Protein AF-K9WFU0-F1 (afdb_monomer_lite)

Sequence (78 aa):
MSLESLQQFYQRVLEDPALQERVRRATSQESLVRLMVRLGQENGYDFTVEEVRQRMEEEWIKYEIRYPIENLLNLPVL

Radius of gyration: 11.2 Å; chains: 1; bounding box: 30×24×23 Å

Organism: NCBI:txid1173027

Foldseek 3Di:
DQLVLLLVLLVVCLVDVVSVVQLLPQQDPLSNLVSSCVVSVVVPGHDHSVSSSVVCVVQCVVVVQDPPRPDSNPGPRD

pLDDT: mean 81.06, std 9.03, range [54.78, 91.62]

Structure (mmCIF, N/CA/C/O backbone):
data_AF-K9WFU0-F1
#
_entry.id   AF-K9WFU0-F1
#
loop_
_atom_site.group_PDB
_atom_site.id
_atom_site.type_symbol
_atom_site.label_atom_id
_atom_site.label_alt_id
_atom_site.label_comp_id
_atom_site.label_asym_id
_atom_site.label_entity_id
_atom_site.label_seq_id
_atom_site.pdbx_PDB_ins_code
_atom_site.Cartn_x
_atom_site.Cartn_y
_atom_site.Cartn_z
_atom_site.occupancy
_atom_site.B_iso_or_equiv
_atom_site.auth_seq_id
_atom_site.auth_comp_id
_atom_site.auth_asym_id
_atom_site.auth_atom_id
_atom_site.pdbx_PDB_model_num
ATOM 1 N N . MET A 1 1 ? -6.857 8.972 10.856 1.00 54.78 1 MET A N 1
ATOM 2 C CA . MET A 1 1 ? -7.488 7.680 10.500 1.00 54.78 1 MET A CA 1
ATOM 3 C C . MET A 1 1 ? -6.895 7.047 9.235 1.00 54.78 1 MET A C 1
ATOM 5 O O . MET A 1 1 ? -7.193 5.896 8.944 1.00 54.78 1 MET A O 1
ATOM 9 N N . SER A 1 2 ? -6.012 7.730 8.500 1.00 67.62 2 SER A N 1
ATOM 10 C CA . SER A 1 2 ? -5.517 7.237 7.206 1.00 67.62 2 SER A CA 1
ATOM 11 C C . SER A 1 2 ? -4.276 6.338 7.280 1.00 67.62 2 SER A C 1
ATOM 13 O O . SER A 1 2 ? -4.028 5.569 6.360 1.00 67.62 2 SER A O 1
ATOM 15 N N . LEU A 1 3 ? -3.527 6.360 8.385 1.00 74.06 3 LEU A N 1
ATOM 16 C CA . LEU A 1 3 ? -2.356 5.492 8.575 1.00 74.06 3 LEU A CA 1
ATOM 17 C C . LEU A 1 3 ? -2.740 4.022 8.775 1.00 74.06 3 LEU A C 1
ATOM 19 O O . LEU A 1 3 ? -2.159 3.136 8.162 1.00 74.06 3 LEU A O 1
ATOM 23 N N . GLU A 1 4 ? -3.775 3.772 9.575 1.00 81.75 4 GLU A N 1
ATOM 24 C CA . GLU A 1 4 ? -4.341 2.431 9.760 1.00 81.75 4 GLU A CA 1
ATOM 25 C C . GLU A 1 4 ? -4.964 1.910 8.455 1.00 81.75 4 GLU A C 1
ATOM 27 O O . GLU A 1 4 ? -4.849 0.733 8.125 1.00 81.75 4 GLU A O 1
ATOM 32 N N . SER A 1 5 ? -5.568 2.808 7.671 1.00 85.38 5 SER A N 1
ATOM 33 C CA . SER A 1 5 ? -6.105 2.498 6.341 1.00 85.38 5 SER A CA 1
ATOM 34 C C . SER A 1 5 ? -5.000 2.080 5.368 1.00 85.38 5 SER A C 1
ATOM 36 O O . SER A 1 5 ? -5.155 1.099 4.644 1.00 85.38 5 SER A O 1
ATOM 38 N N . LEU A 1 6 ? -3.862 2.782 5.384 1.00 84.31 6 LEU A N 1
ATOM 39 C CA . LEU A 1 6 ? -2.695 2.423 4.581 1.00 84.31 6 LEU A CA 1
ATOM 40 C C . LEU A 1 6 ? -2.127 1.059 4.989 1.00 84.31 6 LEU A C 1
ATOM 42 O O . LEU A 1 6 ? -1.812 0.251 4.121 1.00 84.31 6 LEU A O 1
ATOM 46 N N . GLN A 1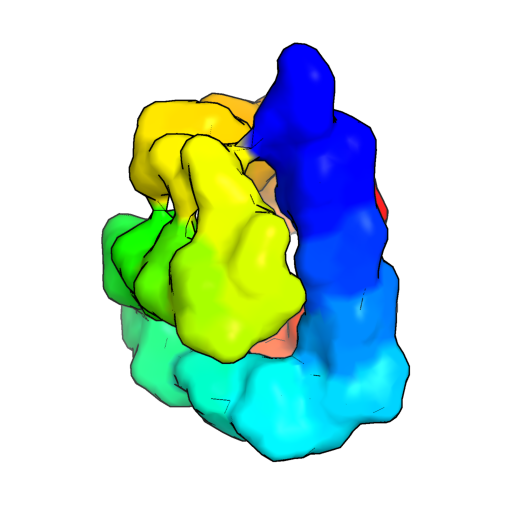 7 ? -2.059 0.778 6.292 1.00 84.62 7 GLN A N 1
ATOM 47 C CA . GLN A 1 7 ? -1.631 -0.518 6.824 1.00 84.62 7 GLN A CA 1
ATOM 48 C C . GLN A 1 7 ? -2.521 -1.668 6.370 1.00 84.62 7 GLN A C 1
ATOM 50 O O . GLN A 1 7 ? -2.026 -2.685 5.882 1.00 84.62 7 GLN A O 1
ATOM 55 N N . GLN A 1 8 ? -3.836 -1.504 6.493 1.00 86.94 8 GLN A N 1
ATOM 56 C CA . GLN A 1 8 ? -4.793 -2.509 6.039 1.00 86.94 8 GLN A CA 1
ATOM 57 C C . GLN A 1 8 ? -4.713 -2.723 4.529 1.00 86.94 8 GLN A C 1
ATOM 59 O O . GLN A 1 8 ? -4.699 -3.863 4.067 1.00 86.94 8 GLN A O 1
ATOM 64 N N . PHE A 1 9 ? -4.602 -1.640 3.760 1.00 88.62 9 PHE A N 1
ATOM 65 C CA . PHE A 1 9 ? -4.418 -1.737 2.321 1.00 88.62 9 PHE A CA 1
ATOM 66 C C . PHE A 1 9 ? -3.108 -2.446 1.964 1.00 88.62 9 PHE A C 1
ATOM 68 O O . PHE A 1 9 ? -3.084 -3.294 1.079 1.00 88.62 9 PHE A O 1
ATOM 75 N N . TYR A 1 10 ? -2.023 -2.160 2.680 1.00 85.06 10 TYR A N 1
ATOM 76 C CA . TYR A 1 10 ? -0.744 -2.825 2.474 1.00 85.06 10 TYR A CA 1
ATOM 77 C C . TYR A 1 10 ? -0.824 -4.333 2.758 1.00 85.06 10 TYR A C 1
ATOM 79 O O . TYR A 1 10 ? -0.361 -5.128 1.944 1.00 85.06 10 TYR A O 1
ATOM 87 N N . GLN A 1 11 ? -1.484 -4.751 3.846 1.00 86.12 11 GLN A N 1
ATOM 88 C CA . GLN A 1 11 ? -1.768 -6.172 4.100 1.00 86.12 11 GLN A CA 1
ATOM 89 C C . GLN A 1 11 ? -2.568 -6.794 2.948 1.00 86.12 11 GLN A C 1
ATOM 91 O O . GLN A 1 11 ? -2.185 -7.838 2.427 1.00 86.12 11 GLN A O 1
ATOM 96 N N . ARG A 1 12 ? -3.596 -6.094 2.454 1.00 88.19 12 ARG A N 1
ATOM 97 C CA . ARG A 1 12 ? -4.381 -6.536 1.296 1.00 88.19 12 ARG A CA 1
ATOM 98 C C . ARG A 1 12 ? -3.516 -6.707 0.044 1.00 88.19 12 ARG A C 1
ATOM 100 O O . ARG A 1 12 ? -3.697 -7.678 -0.679 1.00 88.19 12 ARG A O 1
ATOM 107 N N . VAL A 1 13 ? -2.567 -5.802 -0.207 1.00 86.94 13 VAL A N 1
ATOM 108 C CA . VAL A 1 13 ? -1.598 -5.919 -1.310 1.00 86.94 13 VAL A CA 1
ATOM 109 C C . VAL A 1 13 ? -0.712 -7.154 -1.132 1.00 86.94 13 VAL A C 1
ATOM 111 O O . VAL A 1 13 ? -0.443 -7.842 -2.110 1.00 86.94 13 VAL A O 1
ATOM 114 N N . LEU A 1 14 ? -0.271 -7.469 0.089 1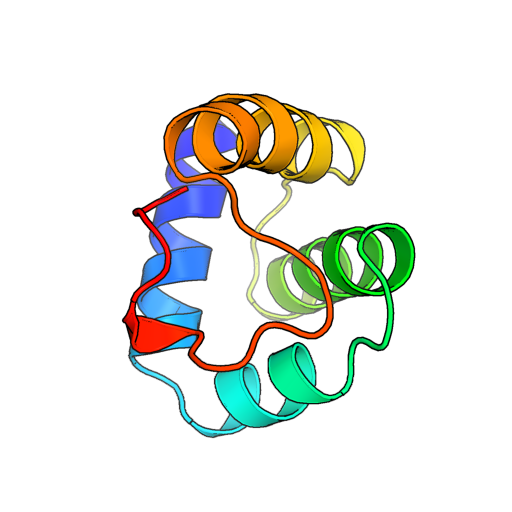.00 84.25 14 LEU A N 1
ATOM 115 C CA . LEU A 1 14 ? 0.523 -8.674 0.358 1.00 84.25 14 LEU A CA 1
ATOM 116 C C . LEU A 1 14 ? -0.283 -9.969 0.181 1.00 84.25 14 LEU A C 1
ATOM 118 O O . LEU A 1 14 ? 0.278 -10.979 -0.235 1.00 84.25 14 LEU A O 1
ATOM 122 N N . GLU A 1 15 ? -1.585 -9.946 0.447 1.00 87.38 15 GLU A N 1
ATOM 123 C CA . GLU A 1 15 ? -2.464 -11.108 0.281 1.00 87.38 15 GLU A CA 1
ATOM 124 C C . GLU A 1 15 ? -2.987 -11.276 -1.155 1.00 87.38 15 GLU A C 1
ATOM 126 O O . GLU A 1 15 ? -3.285 -12.393 -1.578 1.00 87.38 15 GLU A O 1
ATOM 131 N N . ASP A 1 16 ? -3.107 -10.185 -1.918 1.00 89.19 16 ASP A N 1
ATOM 132 C CA . ASP A 1 16 ? -3.728 -10.177 -3.241 1.00 89.19 16 ASP A CA 1
ATOM 133 C C . ASP A 1 16 ? -2.682 -10.113 -4.375 1.00 89.19 16 ASP A C 1
ATOM 135 O O . ASP A 1 16 ? -2.102 -9.054 -4.647 1.00 89.19 16 ASP A O 1
ATOM 139 N N . PRO A 1 17 ? -2.434 -11.222 -5.097 1.00 85.56 17 PRO A N 1
ATOM 140 C CA . PRO A 1 17 ? -1.398 -11.272 -6.127 1.00 85.56 17 PRO A CA 1
ATOM 141 C C . PRO A 1 17 ? -1.669 -10.328 -7.309 1.00 85.56 17 PRO A C 1
ATOM 143 O O . PRO A 1 17 ? -0.719 -9.878 -7.955 1.00 85.56 17 PRO A O 1
ATOM 146 N N . ALA A 1 18 ? -2.931 -9.977 -7.589 1.00 88.44 18 ALA A N 1
ATOM 147 C CA . ALA A 1 18 ? -3.255 -9.030 -8.654 1.00 88.44 18 ALA A CA 1
ATOM 148 C C . ALA A 1 18 ? -2.827 -7.603 -8.277 1.00 88.44 18 ALA A C 1
ATOM 150 O O . ALA A 1 18 ? -2.315 -6.858 -9.122 1.00 88.44 18 ALA A O 1
ATOM 151 N N . LEU A 1 19 ? -2.977 -7.230 -7.001 1.00 88.44 19 LEU A N 1
ATOM 152 C CA . LEU A 1 19 ? -2.449 -5.969 -6.484 1.00 88.44 19 LEU A CA 1
ATOM 153 C C . LEU A 1 19 ? -0.919 -5.970 -6.482 1.00 88.44 19 LEU A C 1
ATOM 155 O O . LEU A 1 19 ? -0.327 -4.984 -6.923 1.00 88.44 19 LEU A O 1
ATOM 159 N N . GLN A 1 20 ? -0.272 -7.075 -6.092 1.00 86.62 20 GLN A N 1
ATOM 160 C CA . GLN A 1 20 ? 1.192 -7.181 -6.161 1.00 86.62 20 GLN A CA 1
ATOM 161 C C . GLN A 1 20 ? 1.716 -6.948 -7.576 1.00 86.62 20 GLN A C 1
ATOM 163 O O . GLN A 1 20 ? 2.673 -6.198 -7.757 1.00 86.62 20 GLN A O 1
ATOM 168 N N . GLU A 1 21 ? 1.096 -7.554 -8.592 1.00 86.50 21 GLU A N 1
ATOM 169 C CA . GLU A 1 21 ? 1.535 -7.365 -9.975 1.00 86.50 21 GLU A CA 1
ATOM 170 C C . GLU A 1 21 ? 1.409 -5.899 -10.407 1.00 86.50 21 GLU A C 1
ATOM 172 O O . GLU A 1 21 ? 2.325 -5.354 -11.024 1.00 86.50 21 GLU A O 1
ATOM 177 N N . ARG A 1 22 ? 0.312 -5.225 -10.039 1.00 86.56 22 ARG A N 1
ATOM 178 C CA . ARG A 1 22 ? 0.126 -3.795 -10.326 1.00 86.56 22 ARG A CA 1
ATOM 179 C C . ARG A 1 22 ? 1.178 -2.931 -9.632 1.00 86.56 22 ARG A C 1
ATOM 181 O O . ARG A 1 22 ? 1.728 -2.034 -10.265 1.00 86.56 22 ARG A O 1
ATOM 188 N N . VAL A 1 23 ? 1.488 -3.228 -8.374 1.00 84.06 23 VAL A N 1
ATOM 189 C CA . VAL A 1 23 ? 2.517 -2.544 -7.576 1.00 84.06 23 VAL A CA 1
ATOM 190 C C . VAL A 1 23 ? 3.912 -2.739 -8.185 1.00 84.06 23 VAL A C 1
ATOM 192 O O . VAL A 1 23 ? 4.656 -1.768 -8.312 1.00 84.06 23 VAL A O 1
ATOM 195 N N . ARG A 1 24 ? 4.244 -3.939 -8.684 1.00 81.56 24 ARG A N 1
ATOM 196 C CA . ARG A 1 24 ? 5.521 -4.221 -9.382 1.00 81.56 24 ARG A CA 1
ATOM 197 C C . ARG A 1 24 ? 5.703 -3.450 -10.689 1.00 81.56 24 ARG A C 1
ATOM 199 O O . ARG A 1 24 ? 6.833 -3.285 -11.135 1.00 81.56 24 ARG A O 1
ATOM 206 N N . ARG A 1 25 ? 4.622 -2.976 -11.317 1.00 82.94 25 ARG A N 1
ATOM 207 C CA . ARG A 1 25 ? 4.706 -2.156 -12.540 1.00 82.94 25 ARG A CA 1
ATOM 208 C C . ARG A 1 25 ? 5.169 -0.725 -12.263 1.00 82.94 25 ARG A C 1
ATOM 210 O O . ARG A 1 25 ? 5.466 -0.001 -13.212 1.00 82.94 25 ARG A O 1
ATOM 217 N N . ALA A 1 26 ? 5.222 -0.295 -11.002 1.00 83.56 26 ALA A N 1
ATOM 218 C CA . ALA A 1 26 ? 5.752 1.013 -10.655 1.00 83.56 26 ALA A CA 1
ATOM 219 C C . ALA A 1 26 ? 7.273 1.054 -10.870 1.00 83.56 26 ALA A C 1
ATOM 221 O O . ALA A 1 26 ? 8.036 0.336 -10.230 1.00 83.56 26 ALA A O 1
ATOM 222 N N . THR A 1 27 ? 7.722 1.934 -11.763 1.00 79.69 27 THR A N 1
ATOM 223 C CA . THR A 1 27 ? 9.138 2.067 -12.145 1.00 79.69 27 THR A CA 1
ATOM 224 C C . THR A 1 27 ? 9.915 3.050 -11.269 1.00 79.69 27 THR A C 1
ATOM 226 O O . THR A 1 27 ? 11.116 3.233 -11.451 1.00 79.69 27 THR A O 1
ATOM 229 N N . SER A 1 28 ? 9.241 3.751 -10.358 1.00 81.94 28 SER A N 1
ATOM 230 C CA . SER A 1 28 ? 9.819 4.812 -9.528 1.00 81.94 28 SER A CA 1
ATOM 231 C C . SER A 1 28 ? 8.980 5.031 -8.273 1.00 81.94 28 SER A C 1
ATOM 233 O O . SER A 1 28 ? 7.791 4.707 -8.258 1.00 81.94 28 SER A O 1
ATOM 235 N N . GLN A 1 29 ? 9.574 5.660 -7.257 1.00 81.12 29 GLN A N 1
ATOM 236 C CA . GLN A 1 29 ? 8.898 5.993 -6.000 1.00 81.12 29 GLN A CA 1
ATOM 237 C C . GLN A 1 29 ? 7.633 6.811 -6.211 1.00 81.12 29 GLN A C 1
ATOM 239 O O . GLN A 1 29 ? 6.572 6.425 -5.735 1.00 81.12 29 GLN A O 1
ATOM 244 N N . GLU A 1 30 ? 7.705 7.884 -6.994 1.00 84.62 30 GLU A N 1
ATOM 245 C CA . GLU A 1 30 ? 6.529 8.706 -7.285 1.00 84.62 30 GLU A CA 1
ATOM 246 C C . GLU A 1 30 ? 5.427 7.932 -8.016 1.00 84.62 30 GLU A C 1
ATOM 248 O O . GLU A 1 30 ? 4.242 8.113 -7.729 1.00 84.62 30 GLU A O 1
ATOM 253 N N . SER A 1 31 ? 5.804 7.049 -8.946 1.00 87.31 31 SER A N 1
ATOM 254 C CA . SER A 1 31 ? 4.848 6.193 -9.648 1.00 87.31 31 SER A CA 1
ATOM 255 C C . SER A 1 31 ? 4.182 5.212 -8.692 1.00 87.31 31 SER A C 1
ATOM 257 O O . SER A 1 31 ? 2.977 4.995 -8.815 1.00 87.31 31 SER A O 1
ATOM 259 N N . LEU A 1 32 ? 4.923 4.662 -7.722 1.00 85.69 32 LEU A N 1
ATOM 260 C CA . LEU A 1 32 ? 4.337 3.770 -6.731 1.00 85.69 32 LEU A CA 1
ATOM 261 C C . LEU A 1 32 ? 3.394 4.515 -5.800 1.00 85.69 32 LEU A C 1
ATOM 263 O O . LEU A 1 32 ? 2.279 4.052 -5.611 1.00 85.69 32 LEU A O 1
ATOM 267 N N . VAL A 1 33 ? 3.803 5.657 -5.246 1.00 88.50 33 VAL A N 1
ATOM 268 C CA . VAL A 1 33 ? 2.963 6.432 -4.321 1.00 88.50 33 VAL A CA 1
ATOM 269 C C . VAL A 1 33 ? 1.614 6.747 -4.980 1.00 88.50 33 VAL A C 1
ATOM 271 O O . VAL A 1 33 ? 0.558 6.498 -4.402 1.00 88.50 33 VAL A O 1
ATOM 274 N N . ARG A 1 34 ? 1.627 7.215 -6.236 1.00 90.38 34 ARG A N 1
ATOM 275 C CA . ARG A 1 34 ? 0.394 7.487 -6.997 1.00 90.38 34 ARG A CA 1
ATOM 276 C C . ARG A 1 34 ? -0.426 6.225 -7.262 1.00 90.38 34 ARG A C 1
ATOM 278 O O . ARG A 1 34 ? -1.654 6.284 -7.242 1.00 90.38 34 ARG A O 1
ATOM 285 N N . LEU A 1 35 ? 0.235 5.101 -7.532 1.00 90.12 35 LEU A N 1
ATOM 286 C CA . LEU A 1 35 ? -0.424 3.822 -7.771 1.00 90.12 35 LEU A CA 1
ATOM 287 C C . LEU A 1 35 ? -1.058 3.267 -6.487 1.00 90.12 35 LEU A C 1
ATOM 289 O O . LEU A 1 35 ? -2.201 2.838 -6.534 1.00 90.12 35 LEU A O 1
ATOM 293 N N 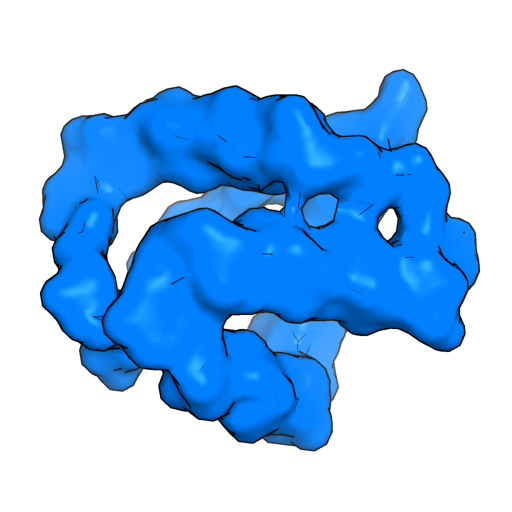. MET A 1 36 ? -0.376 3.351 -5.345 1.00 88.25 36 MET A N 1
ATOM 294 C CA . MET A 1 36 ? -0.889 2.948 -4.032 1.00 88.25 36 MET A CA 1
ATOM 295 C C . MET A 1 36 ? -2.147 3.729 -3.662 1.00 88.25 36 MET A C 1
ATOM 297 O O . MET A 1 36 ? -3.127 3.119 -3.261 1.00 88.25 36 MET A O 1
ATOM 301 N N . VAL A 1 37 ? -2.160 5.052 -3.859 1.00 91.12 37 VAL A N 1
ATOM 302 C CA . VAL A 1 37 ? -3.359 5.880 -3.620 1.00 91.12 37 VAL A CA 1
ATOM 303 C C . VAL A 1 37 ? -4.500 5.484 -4.541 1.00 91.12 37 VAL A C 1
ATOM 305 O O . VAL A 1 37 ? -5.616 5.279 -4.078 1.00 91.12 37 VAL A O 1
ATOM 308 N N . ARG A 1 38 ? -4.226 5.322 -5.841 1.00 91.62 38 ARG A N 1
ATOM 309 C CA . ARG A 1 38 ? -5.256 4.916 -6.803 1.00 91.62 38 ARG A CA 1
ATOM 310 C C . ARG A 1 38 ? -5.859 3.561 -6.430 1.00 91.62 38 ARG A C 1
ATOM 312 O O . ARG A 1 38 ? -7.076 3.429 -6.396 1.00 91.62 38 ARG A O 1
ATOM 319 N N . LEU A 1 39 ? -5.013 2.579 -6.123 1.00 90.75 39 LEU A N 1
ATOM 320 C CA . LEU A 1 39 ? -5.466 1.252 -5.721 1.00 90.75 39 LEU A CA 1
ATOM 321 C C . LEU A 1 39 ? -6.185 1.285 -4.371 1.00 90.75 39 LEU A C 1
ATOM 323 O O . LEU A 1 39 ? -7.185 0.594 -4.217 1.00 90.75 39 LEU A O 1
ATOM 327 N N . GLY A 1 40 ? -5.725 2.104 -3.426 1.00 90.50 40 GLY A N 1
ATOM 328 C CA . GLY A 1 40 ? -6.411 2.357 -2.164 1.00 90.50 40 GLY A CA 1
ATOM 329 C C . GLY A 1 40 ? -7.834 2.846 -2.396 1.00 90.50 40 GLY A C 1
ATOM 330 O O . GLY A 1 40 ? -8.776 2.212 -1.931 1.00 90.50 40 GLY A O 1
ATOM 331 N N . GLN A 1 41 ? -7.997 3.889 -3.209 1.00 90.94 41 GLN A N 1
ATOM 332 C CA . GLN A 1 41 ? -9.303 4.446 -3.569 1.00 90.94 41 GLN A CA 1
ATOM 333 C C . GLN A 1 41 ? -10.198 3.429 -4.287 1.00 90.94 41 GLN A C 1
ATOM 335 O O . GLN A 1 41 ? -11.374 3.307 -3.951 1.00 90.94 41 GLN A O 1
ATOM 340 N N . GLU A 1 42 ? -9.648 2.638 -5.217 1.00 90.50 42 GLU A N 1
ATOM 341 C CA . GLU A 1 42 ? -10.372 1.533 -5.871 1.00 90.50 42 GLU A CA 1
ATOM 342 C C . GLU A 1 42 ? -10.844 0.459 -4.868 1.00 90.50 42 GL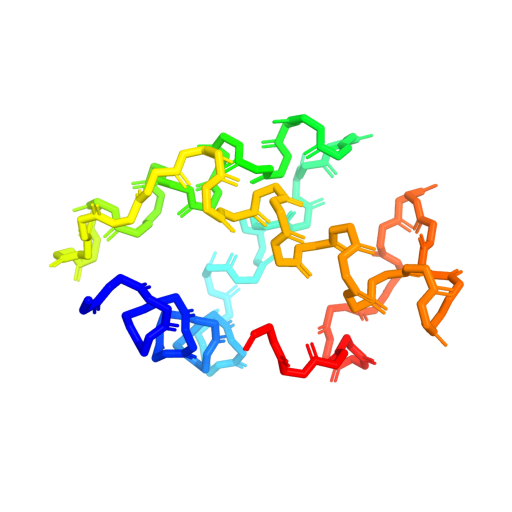U A C 1
ATOM 344 O O . GLU A 1 42 ? -11.846 -0.210 -5.114 1.00 90.50 42 GLU A O 1
ATOM 349 N N . ASN A 1 43 ? -10.149 0.300 -3.737 1.00 86.62 43 ASN A N 1
ATOM 350 C CA . ASN A 1 43 ? -10.469 -0.661 -2.676 1.00 86.62 43 ASN A CA 1
ATOM 351 C C . ASN A 1 43 ? -11.221 -0.029 -1.483 1.00 86.62 43 ASN A C 1
ATOM 353 O O . ASN A 1 43 ? -11.430 -0.703 -0.477 1.00 86.62 43 ASN A O 1
ATOM 357 N N . GLY A 1 44 ? -11.655 1.234 -1.590 1.00 89.12 44 GLY A N 1
ATOM 358 C CA . GLY A 1 44 ? -12.444 1.921 -0.559 1.00 89.12 44 GLY A CA 1
ATOM 359 C C . GLY A 1 44 ? -11.632 2.608 0.545 1.00 89.12 44 GLY A C 1
ATOM 360 O O . GLY A 1 44 ? -12.195 2.957 1.581 1.00 89.12 44 GLY A O 1
ATOM 361 N N . TYR A 1 45 ? -10.331 2.814 0.341 1.00 89.56 45 TYR A N 1
ATOM 362 C CA . TYR A 1 45 ? -9.458 3.562 1.246 1.00 89.56 45 TYR A CA 1
ATOM 363 C C . TYR A 1 45 ? -9.266 5.012 0.776 1.00 89.56 45 TYR A C 1
ATOM 365 O O . TYR A 1 45 ? -9.147 5.270 -0.418 1.00 89.56 45 TYR A O 1
ATOM 373 N N . ASP A 1 46 ? -9.170 5.952 1.719 1.00 87.12 46 ASP A N 1
ATOM 374 C CA . ASP A 1 46 ? -9.143 7.402 1.438 1.00 87.12 46 ASP A CA 1
ATOM 375 C C . ASP A 1 46 ? -7.793 8.075 1.771 1.00 87.12 46 ASP A C 1
ATOM 377 O O . ASP A 1 46 ? -7.714 9.279 1.984 1.00 87.12 46 ASP A O 1
ATOM 381 N N . PHE A 1 47 ? -6.702 7.306 1.857 1.00 88.81 47 PHE A N 1
ATOM 382 C CA . PHE A 1 47 ? -5.379 7.876 2.137 1.00 88.81 47 PHE A CA 1
ATOM 383 C C . PHE A 1 47 ? -4.801 8.624 0.927 1.00 88.81 47 PHE A C 1
ATOM 385 O O . PHE A 1 47 ? -5.052 8.294 -0.235 1.00 88.81 47 PHE A O 1
ATOM 392 N N . THR A 1 48 ? -3.973 9.628 1.206 1.00 89.75 48 THR A N 1
ATOM 393 C CA . THR A 1 48 ? -3.418 10.546 0.206 1.00 89.75 48 THR A CA 1
ATOM 394 C C . THR A 1 48 ? -1.994 10.193 -0.225 1.00 89.75 48 THR A C 1
ATOM 396 O O . THR A 1 48 ? -1.288 9.397 0.396 1.00 89.75 48 THR A O 1
ATOM 399 N N . VAL A 1 49 ? -1.544 10.833 -1.311 1.00 89.19 49 VAL A N 1
ATOM 400 C CA . VAL A 1 49 ? -0.172 10.707 -1.837 1.00 89.19 49 VAL A CA 1
ATOM 401 C C . VAL A 1 49 ? 0.844 11.149 -0.789 1.00 89.19 49 VAL A C 1
ATOM 403 O O . VAL A 1 49 ? 1.888 10.519 -0.653 1.00 89.19 49 VAL A O 1
ATOM 406 N N . GLU A 1 50 ? 0.541 12.213 -0.046 1.00 87.69 50 GLU A N 1
ATOM 407 C CA . GLU A 1 50 ? 1.420 12.746 0.996 1.00 87.69 50 GLU A CA 1
ATOM 408 C C . GLU A 1 50 ? 1.583 11.754 2.146 1.00 87.69 50 GLU A C 1
ATOM 410 O O . GLU A 1 50 ? 2.704 11.508 2.577 1.00 87.69 50 GLU A O 1
ATOM 415 N N . GLU A 1 51 ? 0.501 11.103 2.572 1.00 86.88 51 GLU A N 1
ATOM 416 C CA . GLU A 1 51 ? 0.535 10.120 3.660 1.00 86.88 51 GLU A CA 1
ATOM 417 C C . GLU A 1 51 ? 1.306 8.856 3.274 1.00 86.88 51 GLU A C 1
ATOM 419 O O . GLU A 1 51 ? 2.142 8.376 4.040 1.00 86.88 51 GLU A O 1
ATOM 424 N N . VAL A 1 52 ? 1.081 8.349 2.059 1.00 87.56 52 VAL A N 1
ATOM 425 C CA . VAL A 1 52 ? 1.841 7.212 1.520 1.00 87.56 52 VAL A CA 1
ATOM 426 C C . VAL A 1 52 ? 3.318 7.574 1.393 1.00 87.56 52 VAL A C 1
ATOM 428 O O . VAL A 1 52 ? 4.184 6.795 1.785 1.00 87.56 52 VAL A O 1
ATOM 431 N N . ARG A 1 53 ? 3.620 8.763 0.864 1.00 87.00 53 ARG A N 1
ATOM 432 C CA . ARG A 1 53 ? 4.992 9.239 0.688 1.00 87.00 53 ARG A CA 1
ATOM 433 C C . ARG A 1 53 ? 5.707 9.384 2.025 1.00 87.00 53 ARG A C 1
ATOM 435 O O . ARG A 1 53 ? 6.817 8.882 2.150 1.00 87.00 53 ARG A O 1
ATOM 442 N N . GLN A 1 54 ? 5.075 10.033 2.998 1.00 85.00 54 GLN A N 1
ATOM 443 C CA . GLN A 1 54 ? 5.640 10.224 4.327 1.00 85.00 54 GLN A CA 1
ATOM 444 C C . GLN A 1 54 ? 5.967 8.874 4.965 1.00 85.00 54 GLN A C 1
ATOM 446 O O . GLN A 1 54 ? 7.083 8.678 5.434 1.00 85.00 54 GLN A O 1
ATOM 451 N N . ARG A 1 55 ? 5.050 7.905 4.877 1.00 82.19 55 ARG A N 1
ATOM 452 C CA . ARG A 1 55 ? 5.266 6.562 5.423 1.00 82.19 55 ARG A CA 1
ATOM 453 C C . ARG A 1 55 ? 6.373 5.790 4.743 1.00 82.19 55 ARG A C 1
ATOM 455 O O . ARG A 1 55 ? 7.184 5.147 5.404 1.00 82.19 55 ARG A O 1
ATOM 462 N N . MET A 1 56 ? 6.420 5.884 3.422 1.00 80.75 56 MET A N 1
ATOM 463 C CA . MET A 1 56 ? 7.521 5.320 2.666 1.00 80.75 56 MET A CA 1
ATOM 464 C C . MET A 1 56 ? 8.837 5.983 3.055 1.00 80.75 56 MET A C 1
ATOM 466 O O . MET A 1 56 ? 9.788 5.269 3.290 1.00 80.75 56 MET A O 1
ATOM 470 N N . GLU A 1 57 ? 8.925 7.305 3.184 1.00 81.62 57 GLU A N 1
ATOM 471 C CA . GLU A 1 57 ? 10.170 7.958 3.611 1.00 81.62 57 GLU A CA 1
ATOM 472 C C . GLU A 1 57 ? 10.587 7.540 5.033 1.00 81.62 57 GLU A C 1
ATOM 474 O O . GLU A 1 57 ? 11.755 7.219 5.245 1.00 81.62 57 GLU A O 1
ATOM 479 N N . GLU A 1 58 ? 9.648 7.456 5.980 1.00 78.50 58 GLU A N 1
ATOM 480 C CA . GLU A 1 58 ? 9.913 7.021 7.361 1.00 78.50 58 GLU A CA 1
ATOM 481 C C . GLU A 1 58 ? 10.483 5.593 7.423 1.00 78.50 58 GLU A C 1
ATOM 483 O O . GLU A 1 58 ? 11.528 5.359 8.036 1.00 78.50 58 GLU A O 1
ATOM 488 N N . GLU A 1 59 ? 9.837 4.635 6.755 1.00 74.38 59 GLU A N 1
ATOM 489 C CA . GLU A 1 59 ? 10.255 3.232 6.818 1.00 74.38 59 GLU A CA 1
ATOM 490 C C . GLU A 1 59 ? 11.372 2.914 5.809 1.00 74.38 59 GLU A C 1
ATOM 492 O O . GLU A 1 59 ? 12.275 2.135 6.087 1.00 74.38 59 GLU A O 1
ATOM 497 N N . TRP A 1 60 ? 11.419 3.536 4.636 1.00 74.00 60 TRP A N 1
ATOM 498 C CA . TRP A 1 60 ? 12.412 3.176 3.617 1.00 74.00 60 TRP A CA 1
ATOM 499 C C . TRP A 1 60 ? 13.805 3.691 3.935 1.00 74.00 60 TRP A C 1
ATOM 501 O O . TRP A 1 60 ? 14.778 3.028 3.585 1.00 74.00 60 TRP A O 1
ATOM 511 N N . ILE A 1 61 ? 13.913 4.827 4.630 1.00 69.50 61 ILE A N 1
ATOM 512 C CA . ILE A 1 61 ? 15.195 5.292 5.174 1.00 69.50 61 ILE A CA 1
ATOM 513 C C . ILE A 1 61 ? 15.722 4.279 6.195 1.00 69.50 61 ILE A C 1
ATOM 515 O O . ILE A 1 61 ? 16.916 3.994 6.229 1.00 69.50 61 ILE A O 1
ATOM 519 N N . LYS A 1 62 ? 14.826 3.692 6.992 1.00 72.06 62 LYS A N 1
ATOM 520 C CA . LYS A 1 62 ? 15.164 2.709 8.022 1.00 72.06 62 LYS A CA 1
ATOM 521 C C . LYS A 1 62 ? 15.587 1.351 7.450 1.00 72.06 62 LYS A C 1
ATOM 523 O O . LYS A 1 62 ? 16.408 0.682 8.070 1.00 72.06 62 LYS A O 1
ATOM 528 N N . TYR A 1 63 ? 15.061 0.955 6.290 1.00 66.88 63 TYR A N 1
ATOM 529 C CA . TYR A 1 63 ? 15.335 -0.347 5.660 1.00 66.88 63 TYR A CA 1
ATOM 530 C C . TYR A 1 63 ? 16.152 -0.261 4.354 1.00 66.88 63 TYR A C 1
ATOM 532 O O . TYR A 1 63 ? 16.264 -1.255 3.641 1.00 66.88 63 TYR A O 1
ATOM 540 N N . GLU A 1 64 ? 16.716 0.910 4.031 1.00 69.06 64 GLU A N 1
ATOM 541 C CA . GLU A 1 64 ? 17.510 1.182 2.815 1.00 69.06 64 GLU A CA 1
ATOM 542 C C . GLU A 1 64 ? 16.860 0.687 1.509 1.00 69.06 64 GLU A C 1
ATOM 544 O O . GLU A 1 64 ? 17.528 0.228 0.578 1.00 69.06 64 GLU A O 1
ATOM 549 N N . ILE A 1 65 ? 15.534 0.787 1.418 1.00 69.94 65 ILE A N 1
ATOM 550 C CA . ILE A 1 65 ? 14.783 0.271 0.271 1.00 69.94 65 ILE A CA 1
ATOM 551 C C . ILE A 1 65 ? 15.022 1.177 -0.937 1.00 69.94 65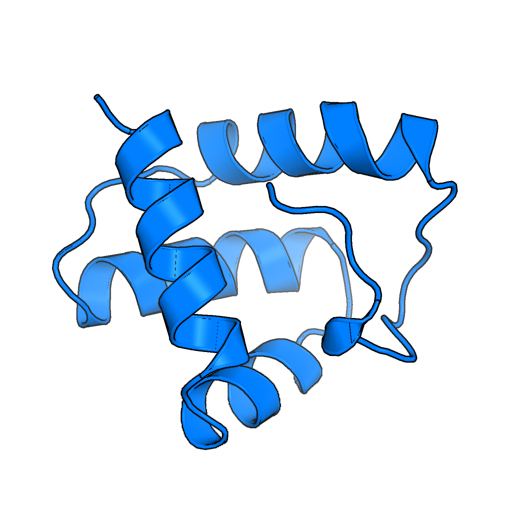 ILE A C 1
ATOM 553 O O . ILE A 1 65 ? 14.800 2.388 -0.885 1.00 69.94 65 ILE A O 1
ATOM 557 N N . ARG A 1 66 ? 15.459 0.583 -2.053 1.00 70.19 66 ARG A N 1
ATOM 558 C CA . ARG A 1 66 ? 15.719 1.283 -3.320 1.00 70.19 66 ARG A CA 1
ATOM 559 C C . ARG A 1 66 ? 14.809 0.771 -4.428 1.00 70.19 66 ARG A C 1
ATOM 561 O O . ARG A 1 66 ? 14.376 -0.377 -4.413 1.00 70.19 66 ARG A O 1
ATOM 568 N N . TYR A 1 67 ? 14.539 1.637 -5.402 1.00 66.31 67 TYR A N 1
ATOM 569 C CA . TYR A 1 67 ? 13.868 1.235 -6.637 1.00 66.31 67 TYR A CA 1
ATOM 570 C C . TYR A 1 67 ? 14.849 0.633 -7.649 1.00 66.31 67 TYR A C 1
ATOM 572 O O . TYR A 1 67 ? 15.975 1.125 -7.7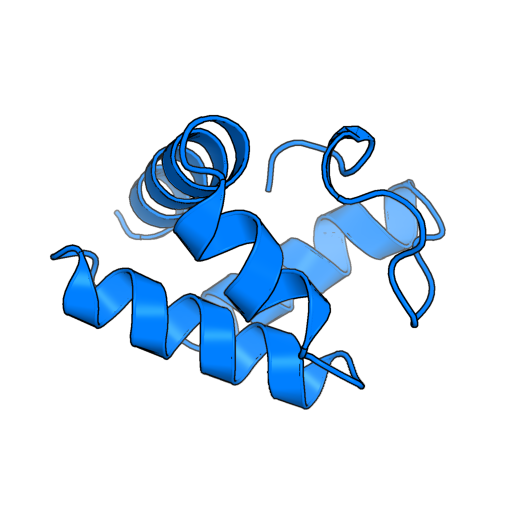49 1.00 66.31 67 TYR A O 1
ATOM 580 N N . PRO A 1 68 ? 14.397 -0.330 -8.474 1.00 69.88 68 PRO A N 1
ATOM 581 C CA . PRO A 1 68 ? 13.090 -0.996 -8.419 1.00 69.88 68 PRO A CA 1
ATOM 582 C C . PRO A 1 68 ? 12.978 -1.947 -7.218 1.00 69.88 68 PRO A C 1
ATOM 584 O O . PRO A 1 68 ? 13.965 -2.544 -6.806 1.00 69.88 68 PRO A O 1
ATOM 587 N N . ILE A 1 69 ? 11.771 -2.094 -6.663 1.00 71.50 69 ILE A N 1
ATOM 588 C CA . ILE A 1 69 ? 11.548 -2.986 -5.518 1.00 71.50 69 ILE A CA 1
ATOM 589 C C . ILE A 1 69 ? 11.682 -4.434 -5.992 1.00 71.50 69 ILE A C 1
ATOM 591 O O . ILE A 1 69 ? 10.772 -4.968 -6.627 1.00 71.50 69 ILE A O 1
ATOM 595 N N . GLU A 1 70 ? 12.808 -5.072 -5.675 1.00 69.44 70 GLU A N 1
ATOM 596 C CA . GLU A 1 70 ? 13.068 -6.464 -6.063 1.00 69.44 70 GLU A CA 1
ATOM 597 C C . GLU A 1 70 ? 12.124 -7.447 -5.360 1.00 69.44 70 GLU A C 1
ATOM 599 O O . GLU A 1 70 ? 11.706 -8.438 -5.958 1.00 69.44 70 GLU A O 1
ATOM 604 N N . ASN A 1 71 ? 11.744 -7.172 -4.105 1.00 71.31 71 ASN A N 1
ATOM 605 C CA . ASN A 1 71 ? 10.865 -8.056 -3.345 1.00 71.31 71 ASN A CA 1
ATOM 606 C C . ASN A 1 71 ? 9.870 -7.301 -2.450 1.00 71.31 71 ASN A C 1
ATOM 608 O O . ASN A 1 71 ? 10.189 -6.907 -1.330 1.00 71.31 71 ASN A O 1
ATOM 612 N N . LEU A 1 72 ? 8.635 -7.157 -2.943 1.00 69.00 72 LEU A N 1
ATOM 613 C CA . LEU A 1 72 ? 7.526 -6.522 -2.217 1.00 69.00 72 LEU A CA 1
ATOM 614 C C . LEU A 1 72 ? 7.174 -7.219 -0.898 1.00 69.00 72 LEU A C 1
ATOM 616 O O . LEU A 1 72 ? 6.719 -6.558 0.024 1.00 69.00 72 LEU A O 1
ATOM 620 N N . LEU A 1 73 ? 7.389 -8.534 -0.797 1.00 65.31 73 LEU A N 1
ATOM 621 C CA . LEU A 1 73 ? 7.036 -9.310 0.396 1.00 65.31 73 LEU A CA 1
ATOM 622 C C . LEU A 1 73 ? 8.016 -9.093 1.560 1.00 65.31 73 LEU A C 1
ATOM 624 O O . LEU A 1 73 ? 7.698 -9.440 2.692 1.00 65.31 73 LEU A O 1
ATOM 628 N N . ASN A 1 74 ? 9.190 -8.516 1.284 1.00 66.44 74 ASN A N 1
ATOM 629 C CA . ASN A 1 74 ? 10.208 -8.193 2.288 1.00 66.44 74 ASN A CA 1
ATOM 630 C C . ASN A 1 74 ? 10.157 -6.729 2.737 1.00 66.44 74 ASN A C 1
ATOM 632 O O . ASN A 1 74 ? 10.993 -6.305 3.535 1.00 66.44 74 ASN A O 1
ATOM 636 N N . LEU A 1 75 ? 9.223 -5.942 2.204 1.00 66.69 75 LEU A N 1
ATOM 637 C CA . LEU A 1 75 ? 9.058 -4.567 2.632 1.00 66.69 75 LEU A CA 1
ATOM 638 C C . LEU A 1 75 ? 8.488 -4.543 4.063 1.00 66.69 75 LEU A C 1
ATOM 640 O O . LEU A 1 75 ? 7.578 -5.321 4.380 1.00 66.69 75 LEU A O 1
ATOM 644 N N . PRO A 1 76 ? 8.994 -3.646 4.925 1.00 65.75 76 PRO A N 1
ATOM 645 C CA . PRO A 1 76 ? 8.421 -3.425 6.241 1.00 65.75 76 PRO A CA 1
ATOM 646 C C . PRO A 1 76 ? 6.955 -3.013 6.095 1.00 65.75 76 PRO A C 1
ATOM 648 O O . PRO A 1 76 ? 6.554 -2.415 5.093 1.00 65.75 76 PRO A O 1
ATOM 651 N N . VAL A 1 77 ? 6.145 -3.363 7.091 1.00 65.12 77 VAL A N 1
ATOM 652 C CA . VAL A 1 77 ? 4.746 -2.936 7.135 1.00 65.12 77 VAL A CA 1
ATOM 653 C C . VAL A 1 77 ? 4.725 -1.409 7.234 1.00 65.12 77 VAL A C 1
ATOM 655 O O . VAL A 1 77 ? 5.265 -0.863 8.194 1.00 65.12 77 VAL A O 1
ATOM 658 N N . LEU A 1 78 ? 4.154 -0.755 6.213 1.00 60.16 78 LEU A N 1
ATOM 659 C CA . LEU A 1 78 ? 3.989 0.705 6.135 1.00 60.16 78 LEU A CA 1
ATOM 660 C C . LEU A 1 78 ? 3.078 1.257 7.241 1.00 60.16 78 LEU A C 1
ATOM 662 O O . LEU A 1 78 ? 2.415 0.461 7.933 1.00 60.16 78 LEU A O 1
#

Secondary structure (DSSP, 8-state):
-HHHHHHHHHHHHHH-HHHHHHHHT--SHHHHHHHHHHHHHHTT----HHHHHHHHHHHHHHHT--SS-S-GGGSPP-

InterPro domains:
  IPR012903 Nif11 domain [PF07862] (1-51)
  IPR022516 Nif11-like leader peptide [TIGR03798] (1-55)